Protein AF-J3MLA7-F1 (afdb_monomer_lite)

Organism: Oryza brachyantha (NCBI:txid4533)

Structure (mmCIF, N/CA/C/O backbone):
data_AF-J3MLA7-F1
#
_entry.id   AF-J3MLA7-F1
#
loop_
_atom_site.group_PDB
_atom_site.id
_atom_site.type_symbol
_atom_site.label_atom_id
_atom_site.label_alt_id
_atom_site.label_comp_id
_atom_site.label_asym_id
_atom_site.label_entity_id
_atom_site.label_seq_id
_atom_site.pdbx_PDB_ins_code
_atom_site.Cartn_x
_atom_site.Cartn_y
_atom_site.Cartn_z
_atom_site.occupancy
_atom_site.B_iso_or_equiv
_atom_site.auth_seq_id
_atom_site.auth_comp_id
_atom_site.auth_asym_id
_atom_site.auth_atom_id
_atom_site.pdbx_PDB_model_num
ATOM 1 N N . MET A 1 1 ? 59.151 -43.419 -0.701 1.00 40.47 1 MET A N 1
ATOM 2 C CA . MET A 1 1 ? 59.090 -42.244 -1.595 1.00 40.47 1 MET A CA 1
ATOM 3 C C . MET A 1 1 ? 57.716 -41.611 -1.363 1.00 40.47 1 MET A C 1
ATOM 5 O O . MET A 1 1 ? 56.739 -42.202 -1.786 1.00 40.47 1 MET A O 1
ATOM 9 N N . THR A 1 2 ? 57.523 -40.741 -0.359 1.00 33.97 2 THR A N 1
ATOM 10 C CA . THR A 1 2 ? 57.669 -39.258 -0.417 1.00 33.97 2 THR A CA 1
ATOM 11 C C . THR A 1 2 ? 56.931 -38.664 -1.631 1.00 33.97 2 THR A C 1
ATOM 13 O O . THR A 1 2 ? 57.271 -39.037 -2.743 1.00 33.97 2 THR A O 1
ATOM 16 N N . GLY A 1 3 ? 55.960 -37.752 -1.544 1.00 31.69 3 GLY A N 1
ATOM 17 C CA . GLY A 1 3 ? 55.478 -36.926 -0.441 1.00 31.69 3 GLY A CA 1
ATOM 18 C C . GLY A 1 3 ? 54.259 -36.072 -0.852 1.00 31.69 3 GLY A C 1
ATOM 19 O O . GLY A 1 3 ? 53.664 -36.272 -1.904 1.00 31.69 3 GLY A O 1
ATOM 20 N N . SER A 1 4 ? 53.918 -35.162 0.059 1.00 38.31 4 SER A N 1
ATOM 21 C CA . SER A 1 4 ? 52.740 -34.291 0.201 1.00 38.31 4 SER A CA 1
ATOM 22 C C . SER A 1 4 ? 52.672 -33.070 -0.745 1.00 38.31 4 SER A C 1
ATOM 24 O O . SER A 1 4 ? 53.691 -32.669 -1.303 1.00 38.31 4 SER A O 1
ATOM 26 N N . GLY A 1 5 ? 51.502 -32.410 -0.791 1.00 31.33 5 GLY A N 1
ATOM 27 C CA . GLY A 1 5 ? 51.316 -30.985 -1.138 1.00 31.33 5 GLY A CA 1
ATOM 28 C C . GLY A 1 5 ? 50.291 -30.740 -2.255 1.00 31.33 5 GLY A C 1
ATOM 29 O O . GLY A 1 5 ? 50.238 -31.503 -3.205 1.00 31.33 5 GLY A O 1
ATOM 30 N N . ALA A 1 6 ? 49.447 -29.709 -2.291 1.00 36.44 6 ALA A N 1
ATOM 31 C CA . ALA A 1 6 ? 49.022 -28.643 -1.386 1.00 36.44 6 ALA A CA 1
ATOM 32 C C . ALA A 1 6 ? 47.844 -27.926 -2.093 1.00 36.44 6 ALA A C 1
ATOM 34 O O . ALA A 1 6 ? 47.724 -27.965 -3.317 1.00 36.44 6 ALA A O 1
ATOM 35 N N . CYS A 1 7 ? 46.980 -27.270 -1.322 1.00 40.00 7 CYS A N 1
ATOM 36 C CA . CYS A 1 7 ? 45.888 -26.417 -1.793 1.00 40.00 7 CYS A CA 1
ATOM 37 C C . CYS A 1 7 ? 46.418 -25.107 -2.403 1.00 40.00 7 CYS A C 1
ATOM 39 O O . CYS A 1 7 ? 47.240 -24.451 -1.766 1.00 40.00 7 CYS A O 1
ATOM 41 N N . SER A 1 8 ? 45.881 -24.682 -3.556 1.00 34.53 8 SER A N 1
ATOM 42 C CA . SER A 1 8 ? 46.049 -23.313 -4.066 1.00 34.53 8 SER A CA 1
ATOM 43 C C . SER A 1 8 ? 44.776 -22.801 -4.737 1.00 34.53 8 SER A C 1
ATOM 45 O O . SER A 1 8 ? 44.261 -23.372 -5.695 1.00 34.53 8 SER A O 1
ATOM 47 N N . ARG A 1 9 ? 44.296 -21.681 -4.203 1.00 33.12 9 ARG A N 1
ATOM 48 C CA . ARG A 1 9 ? 43.183 -20.846 -4.653 1.00 33.12 9 ARG A CA 1
ATOM 49 C C . ARG A 1 9 ? 43.613 -20.090 -5.921 1.00 33.12 9 ARG A C 1
ATOM 51 O O . ARG A 1 9 ? 44.602 -19.367 -5.865 1.00 33.12 9 ARG A O 1
ATOM 58 N N . ILE A 1 10 ? 42.885 -20.218 -7.033 1.00 32.69 10 ILE A N 1
ATOM 59 C CA . ILE A 1 10 ? 43.054 -19.356 -8.218 1.00 32.69 10 ILE A CA 1
ATOM 60 C C . ILE A 1 10 ? 41.772 -18.544 -8.395 1.00 32.69 10 ILE A C 1
ATOM 62 O O . ILE A 1 10 ? 40.690 -19.082 -8.612 1.00 32.69 10 ILE A O 1
ATOM 66 N N . THR A 1 11 ? 41.910 -17.234 -8.240 1.00 33.16 11 THR A N 1
ATOM 67 C CA . THR A 1 11 ? 40.903 -16.208 -8.517 1.00 33.16 11 THR A CA 1
ATOM 68 C C . THR A 1 11 ? 40.636 -16.101 -10.023 1.00 33.16 11 THR A C 1
ATOM 70 O O . THR A 1 11 ? 41.606 -16.053 -10.782 1.00 33.16 11 THR A O 1
ATOM 73 N N . PRO A 1 12 ? 39.382 -15.974 -10.488 1.00 34.06 12 PRO A N 1
ATOM 74 C CA . PRO A 1 12 ? 39.113 -15.627 -11.877 1.00 34.06 12 PRO A CA 1
ATOM 75 C C . PRO A 1 12 ? 39.308 -14.119 -12.108 1.00 34.06 12 PRO A C 1
ATOM 77 O O . PRO A 1 12 ? 38.631 -13.286 -11.507 1.00 34.06 12 PRO A O 1
ATOM 80 N N . THR A 1 13 ? 40.240 -13.773 -12.996 1.00 38.78 13 THR A N 1
ATOM 81 C CA . THR A 1 13 ? 40.306 -12.475 -13.681 1.00 38.78 13 THR A CA 1
ATOM 82 C C . THR A 1 13 ? 39.247 -12.416 -14.799 1.00 38.78 13 THR A C 1
ATOM 84 O O . THR A 1 13 ? 38.837 -13.462 -15.309 1.00 38.78 13 THR A O 1
ATOM 87 N N . PRO A 1 14 ? 38.756 -11.224 -15.189 1.00 37.22 14 PRO A N 1
ATOM 88 C CA . PRO A 1 14 ? 37.611 -11.103 -16.089 1.00 37.22 14 PRO A CA 1
ATOM 89 C C . PRO A 1 14 ? 38.047 -11.134 -17.563 1.00 37.22 14 PRO A C 1
ATOM 91 O O . PRO A 1 14 ? 38.995 -10.434 -17.921 1.00 37.22 14 PRO A O 1
ATOM 94 N N . PRO A 1 15 ? 37.339 -11.830 -18.471 1.00 42.03 15 PRO A N 1
ATOM 95 C CA . PRO A 1 15 ? 37.479 -11.565 -19.893 1.00 42.03 15 PRO A CA 1
ATOM 96 C C . PRO A 1 15 ? 36.486 -10.478 -20.318 1.00 42.03 15 PRO A C 1
ATOM 98 O O . PRO A 1 15 ? 35.342 -10.739 -20.686 1.00 42.03 15 PRO A O 1
ATOM 101 N N . SER A 1 16 ? 36.956 -9.233 -20.318 1.00 45.44 16 SER A N 1
ATOM 102 C CA . SER A 1 16 ? 36.443 -8.202 -21.215 1.00 45.44 16 SER A CA 1
ATOM 103 C C . SER A 1 16 ? 36.888 -8.529 -22.642 1.00 45.44 16 SER A C 1
ATOM 105 O O . SER A 1 16 ? 38.061 -8.380 -22.973 1.00 45.44 16 SER A O 1
ATOM 107 N N . SER A 1 17 ? 35.968 -8.963 -23.500 1.00 34.69 17 SER A N 1
ATOM 108 C CA . SER A 1 17 ? 36.140 -8.852 -24.955 1.00 34.69 17 SER A CA 1
ATOM 109 C C . SER A 1 17 ? 34.779 -8.843 -25.654 1.00 34.69 17 SER A C 1
ATOM 111 O O . SER A 1 17 ? 34.199 -9.868 -25.993 1.00 34.69 17 SER A O 1
ATOM 113 N N . ILE A 1 18 ? 34.251 -7.636 -25.859 1.00 41.84 18 ILE A N 1
ATOM 114 C CA . ILE A 1 18 ? 33.157 -7.384 -26.798 1.00 41.84 18 ILE A CA 1
ATOM 115 C C . ILE A 1 18 ? 33.800 -7.307 -28.188 1.00 41.84 18 ILE A C 1
ATOM 117 O O . ILE A 1 18 ? 34.514 -6.352 -28.485 1.00 41.84 18 ILE A O 1
ATOM 121 N N . CYS A 1 19 ? 33.574 -8.308 -29.040 1.00 30.94 19 CYS A N 1
ATOM 122 C CA . CYS A 1 19 ? 33.916 -8.214 -30.459 1.00 30.94 19 CYS A CA 1
ATOM 123 C C . CYS A 1 19 ? 32.786 -7.495 -31.207 1.00 30.94 19 CYS A C 1
ATOM 125 O O . CYS A 1 19 ? 31.679 -8.020 -31.309 1.00 30.94 19 CYS A O 1
ATO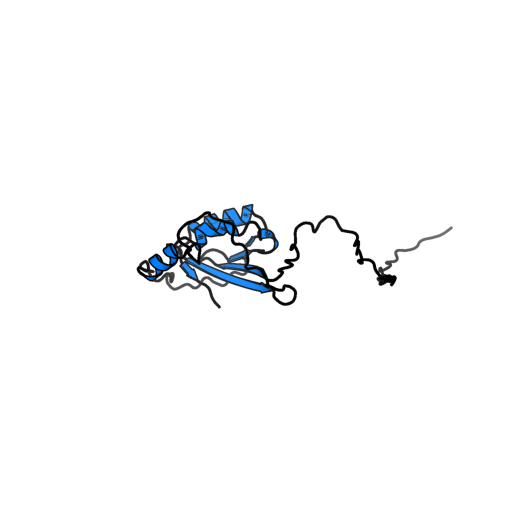M 127 N N . VAL A 1 20 ? 33.065 -6.306 -31.748 1.00 35.38 20 VAL A N 1
ATOM 128 C CA . VAL A 1 20 ? 32.173 -5.598 -32.679 1.00 35.38 20 VAL A CA 1
ATOM 129 C C . VAL A 1 20 ? 32.777 -5.692 -34.076 1.00 35.38 20 VAL A C 1
ATOM 131 O O . VAL A 1 20 ? 33.776 -5.037 -34.362 1.00 35.38 20 VAL A O 1
ATOM 134 N N . THR A 1 21 ? 32.179 -6.480 -34.967 1.00 34.84 21 THR A N 1
ATOM 135 C CA . THR A 1 21 ? 32.494 -6.405 -36.398 1.00 34.84 21 THR A CA 1
ATOM 136 C C . THR A 1 21 ? 31.610 -5.340 -37.048 1.00 34.84 21 THR A C 1
ATOM 138 O O . THR A 1 21 ? 30.385 -5.364 -36.937 1.00 34.84 21 THR A O 1
ATOM 141 N N . ARG A 1 22 ? 32.233 -4.358 -37.712 1.00 34.91 22 ARG A N 1
ATOM 142 C CA . ARG A 1 22 ? 31.535 -3.352 -38.526 1.00 34.91 22 ARG A CA 1
ATOM 143 C C . ARG A 1 22 ? 31.372 -3.886 -39.948 1.00 34.91 22 ARG A C 1
ATOM 145 O O . ARG A 1 22 ? 32.350 -3.971 -40.682 1.00 34.91 22 ARG A O 1
ATOM 152 N N . GLY A 1 23 ? 30.141 -4.214 -40.331 1.00 36.44 23 GLY A N 1
ATOM 153 C CA . GLY A 1 23 ? 29.729 -4.375 -41.727 1.00 36.44 23 GLY A CA 1
ATOM 154 C C . GLY A 1 23 ? 28.767 -3.247 -42.126 1.00 36.44 23 GLY A C 1
ATOM 155 O O . GLY A 1 23 ? 27.998 -2.794 -41.274 1.00 36.44 23 GLY A O 1
ATOM 156 N N . PRO A 1 24 ? 28.792 -2.760 -43.379 1.00 45.34 24 PRO A N 1
ATOM 157 C CA . PRO A 1 24 ? 27.875 -1.726 -43.829 1.00 45.34 24 PRO A CA 1
ATOM 158 C C . PRO A 1 24 ? 26.508 -2.368 -44.108 1.00 45.34 24 PRO A C 1
ATOM 160 O O . PRO A 1 24 ? 26.403 -3.321 -44.874 1.00 45.34 24 PRO A O 1
ATOM 163 N N . ASN A 1 25 ? 25.457 -1.835 -43.486 1.00 46.84 25 ASN A N 1
ATOM 164 C CA . ASN A 1 25 ? 24.047 -2.157 -43.739 1.00 46.84 25 ASN A CA 1
ATOM 165 C C . ASN A 1 25 ? 23.565 -3.572 -43.358 1.00 46.84 25 ASN A C 1
ATOM 167 O O . ASN A 1 25 ? 23.125 -4.344 -44.210 1.00 46.84 25 ASN A O 1
ATOM 171 N N . ARG A 1 26 ? 23.508 -3.874 -42.052 1.00 40.56 26 ARG A N 1
ATOM 172 C CA . ARG A 1 26 ? 22.456 -4.740 -41.481 1.00 40.56 26 ARG A CA 1
ATOM 173 C C . ARG A 1 26 ? 22.321 -4.506 -39.971 1.00 40.56 26 ARG A C 1
ATOM 175 O O . ARG A 1 26 ? 23.321 -4.321 -39.286 1.00 40.56 26 ARG A O 1
ATOM 182 N N . LEU A 1 27 ? 21.080 -4.484 -39.482 1.00 41.75 27 LEU A N 1
ATOM 183 C CA . LEU A 1 27 ? 20.691 -4.366 -38.071 1.00 41.75 27 LEU A CA 1
ATOM 184 C C . LEU A 1 27 ? 21.561 -5.278 -37.180 1.00 41.75 27 LEU A C 1
ATOM 186 O O . LEU A 1 27 ? 21.626 -6.484 -37.418 1.00 41.75 27 LEU A O 1
ATOM 190 N N . ALA A 1 28 ? 22.216 -4.720 -36.162 1.00 34.16 28 ALA A N 1
ATOM 191 C CA . ALA A 1 28 ? 22.990 -5.501 -35.202 1.00 34.16 28 ALA A CA 1
ATOM 192 C C . ALA A 1 28 ? 22.039 -6.286 -34.283 1.00 34.16 28 ALA A C 1
ATOM 194 O O . ALA A 1 28 ? 21.396 -5.716 -33.405 1.00 34.16 28 ALA A O 1
ATOM 195 N N . SER A 1 29 ? 21.942 -7.602 -34.473 1.00 34.03 29 SER A N 1
ATOM 196 C CA . SER A 1 29 ? 21.291 -8.498 -33.516 1.00 34.03 29 SER A CA 1
ATOM 197 C C . SER A 1 29 ? 22.274 -8.833 -32.393 1.00 34.03 29 SER A C 1
ATOM 199 O O . SER A 1 29 ? 23.170 -9.662 -32.565 1.00 34.03 29 SER A O 1
ATOM 201 N N . VAL A 1 30 ? 22.120 -8.190 -31.235 1.00 37.59 30 VAL A N 1
ATOM 202 C CA . VAL A 1 30 ? 22.861 -8.551 -30.021 1.00 37.59 30 VAL A CA 1
ATOM 203 C C . VAL A 1 30 ? 22.192 -9.777 -29.405 1.00 37.59 30 VAL A C 1
ATOM 205 O O . VAL A 1 30 ? 21.125 -9.677 -28.804 1.00 37.59 30 VAL A O 1
ATOM 208 N N . THR A 1 31 ? 22.813 -10.946 -29.557 1.00 35.59 31 THR A N 1
ATOM 209 C CA . THR A 1 31 ? 22.383 -12.161 -28.851 1.00 35.59 31 THR A CA 1
ATOM 210 C C . THR A 1 31 ? 23.232 -12.296 -27.592 1.00 35.59 31 THR A C 1
ATOM 212 O O . THR A 1 31 ? 24.348 -12.802 -27.644 1.00 35.59 31 THR A O 1
ATOM 215 N N . ALA A 1 32 ? 22.731 -11.798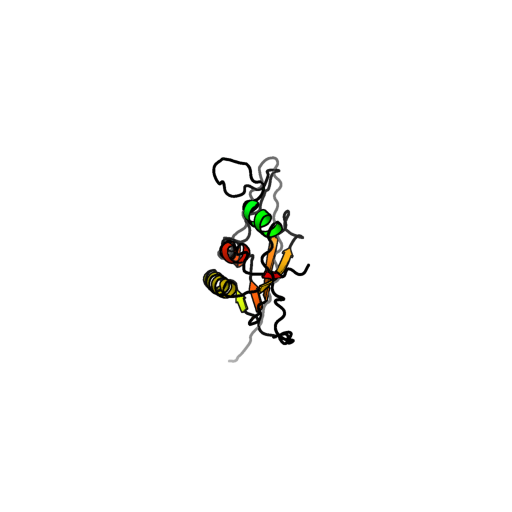 -26.461 1.00 40.41 32 ALA A N 1
ATOM 216 C CA . ALA A 1 32 ? 23.331 -12.058 -25.156 1.00 40.41 32 ALA A CA 1
ATOM 217 C C . ALA A 1 32 ? 22.789 -13.386 -24.601 1.00 40.41 32 ALA A C 1
ATOM 219 O O . ALA A 1 32 ? 21.574 -13.587 -24.517 1.00 40.41 32 ALA A O 1
ATOM 220 N N . ALA A 1 33 ? 23.691 -14.300 -24.240 1.00 35.34 33 ALA A N 1
ATOM 221 C CA . ALA A 1 33 ? 23.358 -15.558 -23.580 1.00 35.34 33 ALA A CA 1
ATOM 222 C C . ALA A 1 33 ? 22.716 -15.288 -22.202 1.00 35.34 33 ALA A C 1
ATOM 224 O O . ALA A 1 33 ? 23.224 -14.489 -21.416 1.00 35.34 33 ALA A O 1
ATOM 225 N N . ARG A 1 34 ? 21.572 -15.930 -21.932 1.00 43.22 34 ARG A N 1
ATOM 226 C CA . ARG A 1 34 ? 20.721 -15.698 -20.752 1.00 43.22 34 ARG A CA 1
ATOM 227 C C . ARG A 1 34 ? 21.029 -16.687 -19.616 1.00 43.22 34 ARG A C 1
ATOM 229 O O . ARG A 1 34 ? 20.978 -17.889 -19.869 1.00 43.22 34 ARG A O 1
ATOM 236 N N . PRO A 1 35 ? 21.202 -16.236 -18.361 1.00 32.75 35 PRO A N 1
ATOM 237 C CA . PRO A 1 35 ? 20.926 -17.056 -17.184 1.00 32.75 35 PRO A CA 1
ATOM 238 C C . PRO A 1 35 ? 19.405 -17.145 -16.937 1.00 32.75 35 PRO A C 1
ATOM 240 O O . PRO A 1 35 ? 18.661 -16.186 -17.141 1.00 32.75 35 PRO A O 1
ATOM 243 N N . SER A 1 36 ? 18.924 -18.319 -16.526 1.00 41.03 36 SER A N 1
ATOM 244 C CA . SER A 1 36 ? 17.511 -18.741 -16.538 1.00 41.03 36 SER A CA 1
ATOM 245 C C . SER A 1 36 ? 16.598 -18.130 -15.460 1.00 41.03 36 SER A C 1
ATOM 247 O O . SER A 1 36 ? 15.402 -18.408 -15.476 1.00 41.03 36 SER A O 1
ATOM 249 N N . SER A 1 37 ? 17.105 -17.280 -14.560 1.00 41.69 37 SER A N 1
ATOM 250 C CA . SER A 1 37 ? 16.346 -16.821 -13.380 1.00 41.69 37 SER A CA 1
ATOM 251 C C . SER A 1 37 ? 15.680 -15.440 -13.510 1.00 41.69 37 SER A C 1
ATOM 253 O O . SER A 1 37 ? 14.795 -15.119 -12.725 1.00 41.69 37 SER A O 1
ATOM 255 N N . CYS A 1 38 ? 16.043 -14.616 -14.499 1.00 40.81 38 CYS A N 1
ATOM 256 C CA . CYS A 1 38 ? 15.595 -13.214 -14.592 1.00 40.81 38 CYS A CA 1
ATOM 257 C C . CYS A 1 38 ? 14.517 -13.005 -15.668 1.00 40.81 38 CYS A C 1
ATOM 259 O O . CYS A 1 38 ? 14.705 -12.215 -16.592 1.00 40.81 38 CYS A O 1
ATOM 261 N N . ARG A 1 39 ? 13.406 -13.753 -15.630 1.00 43.25 39 ARG A N 1
ATOM 262 C CA . ARG A 1 39 ? 12.426 -13.733 -16.738 1.00 43.25 39 ARG A CA 1
ATOM 263 C C . ARG A 1 39 ? 11.314 -12.679 -16.631 1.00 43.25 39 ARG A C 1
ATOM 265 O O . ARG A 1 39 ? 10.522 -12.604 -17.563 1.00 43.25 39 ARG A O 1
ATOM 272 N N . LYS A 1 40 ? 11.238 -11.872 -15.564 1.00 42.50 40 LYS A N 1
ATOM 273 C CA . LYS A 1 40 ? 10.124 -10.912 -15.382 1.00 42.50 40 LYS A CA 1
ATOM 274 C C . LYS A 1 40 ? 10.490 -9.515 -14.875 1.00 42.50 40 LYS A C 1
ATOM 276 O O . LYS A 1 40 ? 9.596 -8.708 -14.671 1.00 42.50 40 LYS A O 1
ATOM 281 N N . TYR A 1 41 ? 11.766 -9.190 -14.684 1.00 44.56 41 TYR A N 1
ATOM 282 C CA . TYR A 1 41 ? 12.110 -7.853 -14.204 1.00 44.56 41 TYR A CA 1
ATOM 283 C C . TYR A 1 41 ? 12.171 -6.880 -15.379 1.00 44.56 41 TYR A C 1
ATOM 285 O O . TYR A 1 41 ? 13.144 -6.849 -16.128 1.00 44.56 41 TYR A O 1
ATOM 293 N N . ILE A 1 42 ? 11.099 -6.097 -15.492 1.00 49.09 42 ILE A N 1
ATOM 294 C CA . ILE A 1 42 ? 11.032 -4.829 -16.214 1.00 49.09 42 ILE A CA 1
ATOM 295 C C . ILE A 1 42 ? 11.131 -5.019 -17.732 1.00 49.09 42 ILE A C 1
ATOM 297 O O . ILE A 1 42 ? 12.193 -4.933 -18.349 1.00 49.09 42 ILE A O 1
ATOM 301 N N . THR A 1 43 ? 9.978 -5.241 -18.368 1.00 41.38 43 THR A N 1
ATOM 302 C CA . THR A 1 43 ? 9.826 -4.960 -19.800 1.00 41.38 43 THR A CA 1
ATOM 303 C C . THR A 1 43 ? 10.302 -3.528 -20.028 1.00 41.38 43 THR A C 1
ATOM 305 O O . THR A 1 43 ? 9.749 -2.603 -19.436 1.00 41.38 43 THR A O 1
ATOM 308 N N . LEU A 1 44 ? 11.344 -3.340 -20.843 1.00 44.03 44 LEU A N 1
ATOM 309 C CA . LEU A 1 44 ? 11.785 -2.020 -21.287 1.00 44.03 44 LEU A CA 1
ATOM 310 C C . LEU A 1 44 ? 10.567 -1.302 -21.881 1.00 44.03 44 LEU A C 1
ATOM 312 O O . LEU A 1 44 ? 10.151 -1.617 -22.997 1.00 44.03 44 LEU A O 1
ATOM 316 N N . GLN A 1 45 ? 9.974 -0.371 -21.128 1.00 45.47 45 GLN A N 1
ATOM 317 C CA . GLN A 1 45 ? 8.964 0.542 -21.646 1.00 45.47 45 GLN A CA 1
ATOM 318 C C . GLN A 1 45 ? 9.649 1.422 -22.687 1.00 45.47 45 GLN A C 1
ATOM 320 O O . GLN A 1 45 ? 10.191 2.486 -22.404 1.00 45.47 45 GLN A O 1
ATOM 325 N N . THR A 1 46 ? 9.642 0.954 -23.928 1.00 42.41 46 THR A N 1
ATOM 326 C CA . THR A 1 46 ? 9.822 1.803 -25.096 1.00 42.41 46 THR A CA 1
ATOM 327 C C . THR A 1 46 ? 8.518 2.570 -25.276 1.00 42.41 46 THR A C 1
ATOM 329 O O . THR A 1 46 ? 7.664 2.209 -26.077 1.00 42.41 46 THR A O 1
ATOM 332 N N . GLN A 1 47 ? 8.321 3.617 -24.474 1.00 55.25 47 GLN A N 1
ATOM 333 C CA . GLN A 1 47 ? 7.248 4.573 -24.721 1.00 55.25 47 GLN A CA 1
ATOM 334 C C . GLN A 1 47 ? 7.675 5.504 -25.854 1.00 55.25 47 GLN A C 1
ATOM 336 O O . GLN A 1 47 ? 8.317 6.529 -25.650 1.00 55.25 47 GLN A O 1
ATOM 341 N N . CYS A 1 48 ? 7.314 5.124 -27.080 1.00 41.25 48 CYS A N 1
ATOM 342 C CA . CYS A 1 48 ? 7.083 6.100 -28.135 1.00 41.25 48 CYS A CA 1
ATOM 343 C C . CYS A 1 48 ? 5.826 6.893 -27.744 1.00 41.25 48 CYS A C 1
ATOM 345 O O . CYS A 1 48 ? 4.791 6.281 -27.486 1.00 41.25 48 CYS A O 1
ATOM 347 N N . CYS A 1 49 ? 5.972 8.217 -27.643 1.00 43.62 49 CYS A N 1
ATOM 348 C CA . CYS A 1 49 ? 5.001 9.283 -27.358 1.00 43.62 49 CYS A CA 1
ATOM 349 C C . CYS A 1 49 ? 3.502 8.928 -27.474 1.00 43.62 49 CYS A C 1
ATOM 351 O O . CYS A 1 49 ? 2.799 9.449 -28.336 1.00 43.62 49 CYS A O 1
ATOM 353 N N . THR A 1 50 ? 2.986 8.082 -26.588 1.00 48.50 50 THR A N 1
ATOM 354 C CA . THR A 1 50 ? 1.560 7.764 -26.485 1.00 48.50 50 THR A CA 1
ATOM 355 C C . THR A 1 50 ? 1.186 7.742 -25.013 1.00 48.50 50 THR A C 1
ATOM 357 O O . THR A 1 50 ? 1.948 7.260 -24.173 1.00 48.50 50 THR A O 1
ATOM 360 N N . ALA A 1 51 ? 0.043 8.355 -24.698 1.00 49.97 51 ALA A N 1
ATOM 361 C CA . ALA A 1 51 ? -0.507 8.397 -23.353 1.00 49.97 51 ALA A CA 1
ATOM 362 C C . ALA A 1 51 ? -0.601 6.973 -22.784 1.00 49.97 51 ALA A C 1
ATOM 364 O O . ALA A 1 51 ? -1.020 6.052 -23.487 1.00 49.97 51 ALA A O 1
ATOM 365 N N . PHE A 1 52 ? -0.183 6.800 -21.528 1.00 43.69 52 PHE A N 1
ATOM 366 C CA . PHE A 1 52 ? -0.274 5.535 -20.798 1.00 43.69 52 PHE A CA 1
ATOM 367 C C . PHE A 1 52 ? -1.685 4.933 -20.956 1.00 43.69 52 PHE A C 1
ATOM 369 O O . PHE A 1 52 ? -2.652 5.579 -20.544 1.00 43.69 52 PHE A O 1
ATOM 376 N N . PRO A 1 53 ? -1.845 3.724 -21.528 1.00 38.31 53 PRO A N 1
ATOM 377 C CA . PRO A 1 53 ? -3.152 3.097 -21.604 1.00 38.31 53 PRO A CA 1
ATOM 378 C C . PRO A 1 53 ? -3.508 2.552 -20.218 1.00 38.31 53 PRO A C 1
ATOM 380 O O . PRO A 1 53 ? -2.993 1.523 -19.780 1.00 38.31 53 PRO A O 1
ATOM 383 N N . ILE A 1 54 ? -4.388 3.264 -19.516 1.00 46.16 54 ILE A N 1
ATOM 384 C CA . ILE A 1 54 ? -5.174 2.703 -18.417 1.00 46.16 54 ILE A CA 1
ATOM 385 C C . ILE A 1 54 ? -6.052 1.594 -19.018 1.00 46.16 54 ILE A C 1
ATOM 387 O O . ILE A 1 54 ? -6.614 1.760 -20.100 1.00 46.16 54 ILE A O 1
ATOM 391 N N . ILE A 1 55 ? -6.121 0.444 -18.344 1.00 43.34 55 ILE A N 1
ATOM 392 C CA . ILE A 1 55 ? -6.933 -0.722 -18.723 1.00 43.34 55 ILE A CA 1
ATOM 393 C C . ILE A 1 55 ? -8.348 -0.261 -19.123 1.00 43.34 55 ILE A C 1
ATOM 395 O O . ILE A 1 55 ? -9.031 0.393 -18.339 1.00 43.34 55 ILE A O 1
ATOM 399 N N . PHE A 1 56 ? -8.756 -0.577 -20.358 1.00 36.09 56 PHE A N 1
ATOM 400 C CA . PHE A 1 56 ? -10.004 -0.116 -20.974 1.00 36.09 56 PHE A CA 1
ATOM 401 C C . PHE A 1 56 ? -11.241 -0.550 -20.170 1.00 36.09 56 PHE A C 1
ATOM 403 O O . PHE A 1 56 ? -11.558 -1.736 -20.098 1.00 36.09 56 PHE A O 1
ATOM 410 N N . VAL A 1 57 ? -11.978 0.431 -19.646 1.00 39.69 57 VAL A N 1
ATOM 411 C CA . VAL A 1 57 ? -13.390 0.301 -19.260 1.00 39.69 57 VAL A CA 1
ATOM 412 C C . VAL A 1 57 ? -14.215 1.008 -20.342 1.00 39.69 57 VAL A C 1
ATOM 414 O O . VAL A 1 57 ? -13.915 2.140 -20.714 1.00 39.69 57 VAL A O 1
ATOM 417 N N . THR A 1 58 ? -15.196 0.307 -20.914 1.00 40.00 58 THR A N 1
ATOM 418 C CA . THR A 1 58 ? -16.020 0.749 -22.055 1.00 40.00 58 THR A CA 1
ATOM 419 C C . THR A 1 58 ? -17.016 1.866 -21.697 1.00 40.00 58 THR A C 1
ATOM 421 O O . THR A 1 58 ? -17.522 1.909 -20.580 1.00 40.00 58 THR A O 1
ATOM 424 N N . GLU A 1 59 ? -17.281 2.740 -22.679 1.00 53.00 59 GLU A N 1
ATOM 425 C CA . GLU A 1 59 ? -17.938 4.066 -22.653 1.00 53.00 59 GLU A CA 1
ATOM 426 C C . GLU A 1 59 ? -19.172 4.296 -21.748 1.00 53.00 59 GLU A C 1
ATOM 428 O O . GLU A 1 59 ? -20.202 3.640 -21.879 1.00 53.00 59 GLU A O 1
ATOM 433 N N . SER A 1 60 ? -19.158 5.378 -20.957 1.00 48.44 60 SER A N 1
ATOM 434 C CA . SER A 1 60 ? -19.794 6.679 -21.282 1.00 48.44 60 SER A CA 1
ATOM 435 C C . SER A 1 60 ? -19.723 7.627 -20.066 1.00 48.44 60 SER A C 1
ATOM 437 O O . SER A 1 60 ? -19.928 7.207 -18.932 1.00 48.44 60 SER A O 1
ATOM 439 N N . SER A 1 61 ? -19.425 8.912 -20.313 1.00 51.44 61 SER A N 1
ATOM 440 C CA . SER A 1 61 ? -18.961 9.942 -19.353 1.00 51.44 61 SER A CA 1
ATOM 441 C C . SER A 1 61 ? -17.462 9.834 -19.039 1.00 51.44 61 SER A C 1
ATOM 443 O O . SER A 1 61 ? -17.031 9.024 -18.223 1.00 51.44 61 SER A O 1
ATOM 445 N N . GLN A 1 62 ? -16.644 10.620 -19.750 1.00 60.31 62 GLN A N 1
ATOM 446 C CA . GLN A 1 62 ? -15.184 10.639 -19.604 1.00 60.31 62 GLN A CA 1
ATOM 447 C C . GLN A 1 62 ? -14.787 11.233 -18.248 1.00 60.31 62 GLN A C 1
ATOM 449 O O . GLN A 1 62 ? -14.467 12.414 -18.144 1.00 60.31 62 GLN A O 1
ATOM 454 N N . LYS A 1 63 ? -14.798 10.403 -17.208 1.00 61.22 63 LYS A N 1
ATOM 455 C CA . LYS A 1 63 ? -14.092 10.704 -15.965 1.00 61.22 63 LYS A CA 1
ATOM 456 C C . LYS A 1 63 ? -12.605 10.550 -16.208 1.00 61.22 63 LYS A C 1
ATOM 458 O O . LYS A 1 63 ? -12.155 9.531 -16.734 1.00 61.22 63 LYS A O 1
ATOM 463 N N . VAL A 1 64 ? -11.849 11.583 -15.856 1.00 86.62 64 VAL A N 1
ATOM 464 C CA . VAL A 1 64 ? -10.395 11.618 -16.060 1.00 86.62 64 VAL A CA 1
ATOM 465 C C . VAL A 1 64 ? -9.707 10.700 -15.045 1.00 86.62 64 VAL A C 1
ATOM 467 O O . VAL A 1 64 ? -8.657 10.131 -15.342 1.00 86.62 64 VAL A O 1
ATOM 470 N N . HIS A 1 65 ? -10.322 10.507 -13.869 1.00 88.31 65 HIS A N 1
ATOM 471 C CA . HIS A 1 65 ? -9.796 9.673 -12.793 1.00 88.31 65 HIS A CA 1
ATOM 472 C C . HIS A 1 65 ? -10.780 8.552 -12.391 1.00 88.31 65 HIS A C 1
ATOM 474 O O . HIS A 1 65 ? -11.948 8.840 -1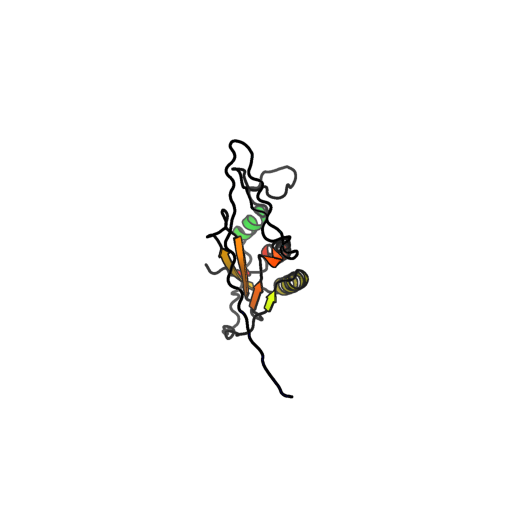2.133 1.00 88.31 65 HIS A O 1
ATOM 480 N N . PRO A 1 66 ? -10.337 7.283 -12.256 1.00 91.50 66 PRO A N 1
ATOM 481 C CA . PRO A 1 66 ? -11.217 6.163 -11.896 1.00 91.50 66 PRO A CA 1
ATOM 482 C C . PRO A 1 66 ? -11.970 6.313 -10.565 1.00 91.50 66 PRO A C 1
ATOM 484 O O . PRO A 1 66 ? -13.020 5.704 -10.418 1.00 91.50 66 PRO A O 1
ATOM 487 N N . PHE A 1 67 ? -11.439 7.105 -9.625 1.00 90.44 67 PHE A N 1
ATOM 488 C CA . PHE A 1 67 ? -12.045 7.372 -8.307 1.00 90.44 67 PHE A CA 1
ATOM 489 C C . PHE A 1 67 ? -12.557 8.816 -8.142 1.00 90.44 67 PHE A C 1
ATOM 491 O O . PHE A 1 67 ? -12.555 9.366 -7.042 1.00 90.44 67 PHE A O 1
ATOM 498 N N . GLU A 1 68 ? -12.860 9.506 -9.244 1.00 92.00 68 GLU A N 1
ATOM 499 C CA . GLU A 1 68 ? -13.255 10.922 -9.215 1.00 92.00 68 GLU A CA 1
ATOM 500 C C . GLU A 1 68 ? -14.483 11.183 -8.324 1.00 92.00 68 GLU A C 1
ATOM 502 O O . GLU A 1 68 ? -14.472 12.124 -7.527 1.00 92.00 68 GLU A O 1
ATOM 507 N N . ASP A 1 69 ? -15.507 10.329 -8.390 1.00 91.31 69 ASP A N 1
ATOM 508 C CA . ASP A 1 69 ? -16.737 10.487 -7.604 1.00 91.31 69 ASP A CA 1
ATOM 509 C C . ASP A 1 69 ? -16.504 10.228 -6.114 1.00 91.31 69 ASP A C 1
ATOM 511 O O . ASP A 1 69 ? -16.991 10.969 -5.256 1.00 91.31 69 ASP A O 1
ATOM 515 N N . GLU A 1 70 ? -15.758 9.172 -5.792 1.00 90.88 70 GLU A N 1
ATOM 516 C CA . GLU A 1 70 ? -15.458 8.758 -4.426 1.00 90.88 70 GLU A CA 1
ATOM 517 C C . GLU A 1 70 ? -14.641 9.837 -3.717 1.00 90.88 70 GLU A C 1
ATOM 519 O O . GLU A 1 70 ? -14.960 10.222 -2.594 1.00 90.88 70 GLU A O 1
ATOM 524 N N . ILE A 1 71 ? -13.639 10.397 -4.400 1.00 91.19 71 ILE A N 1
ATOM 525 C CA . ILE A 1 71 ? -12.825 11.487 -3.856 1.00 91.19 71 ILE A CA 1
ATOM 526 C C . ILE A 1 71 ? -13.673 12.753 -3.707 1.00 91.19 71 ILE A C 1
ATOM 528 O O . ILE A 1 71 ? -13.632 13.399 -2.662 1.00 91.19 71 ILE A O 1
ATOM 532 N N . THR A 1 72 ? -14.477 13.100 -4.715 1.00 91.25 72 THR A N 1
ATOM 533 C CA . THR A 1 72 ? -15.317 14.308 -4.678 1.00 91.25 72 THR A CA 1
ATOM 534 C C . THR A 1 72 ? -16.358 14.240 -3.561 1.00 91.25 72 THR A C 1
ATOM 536 O O . THR A 1 72 ? -16.552 15.210 -2.829 1.00 91.25 72 THR A O 1
ATOM 539 N N . SER A 1 73 ? -17.012 13.091 -3.383 1.00 90.25 73 SER A N 1
ATOM 540 C CA . SER A 1 73 ? -17.970 12.883 -2.292 1.00 90.25 73 SER A CA 1
ATOM 541 C C . SER A 1 73 ? -17.302 12.951 -0.915 1.00 90.25 73 SER A C 1
ATOM 543 O O . SER A 1 73 ? -17.842 13.600 -0.019 1.00 90.25 73 SER A O 1
ATOM 545 N N . PHE A 1 74 ? -16.104 12.376 -0.769 1.00 87.94 74 PHE A N 1
ATOM 546 C CA . PHE A 1 74 ? -15.312 12.448 0.459 1.00 87.94 74 PHE A CA 1
ATOM 547 C C . PHE A 1 74 ? -14.867 13.879 0.795 1.00 87.94 74 PHE A C 1
ATOM 549 O O . PHE A 1 74 ? -14.956 14.291 1.946 1.00 87.94 74 PHE A O 1
ATOM 556 N N . VAL A 1 75 ? -14.424 14.662 -0.194 1.00 88.25 75 VAL A N 1
ATOM 557 C CA . VAL A 1 75 ? -14.012 16.065 0.005 1.00 88.25 75 VAL A CA 1
ATOM 558 C C . VAL A 1 75 ? -15.202 16.952 0.383 1.00 88.25 75 VAL A C 1
ATOM 560 O O . VAL A 1 75 ? -15.071 17.819 1.245 1.00 88.25 75 VAL A O 1
ATOM 563 N N . ASN A 1 76 ? -16.366 16.732 -0.232 1.00 90.00 76 ASN A N 1
ATOM 564 C CA . ASN A 1 76 ? -17.568 17.531 0.027 1.00 90.00 76 ASN A CA 1
ATOM 565 C C . ASN A 1 76 ? -18.237 17.199 1.367 1.00 90.00 76 ASN A C 1
ATOM 567 O O . ASN A 1 76 ? -18.880 18.061 1.964 1.00 90.00 76 ASN A O 1
ATOM 571 N N . ASN A 1 77 ? -18.114 15.957 1.830 1.00 87.19 77 ASN A N 1
ATOM 572 C CA . ASN A 1 77 ? -18.657 15.503 3.103 1.00 87.19 77 ASN A CA 1
ATOM 573 C C . ASN A 1 77 ? -17.606 14.660 3.838 1.00 87.19 77 ASN A C 1
ATOM 575 O O . ASN A 1 77 ? -17.712 13.428 3.860 1.00 87.19 77 ASN A O 1
ATOM 579 N N . PRO A 1 78 ? -16.571 15.306 4.407 1.00 79.94 78 PRO A N 1
ATOM 580 C CA . PRO A 1 78 ? -15.525 14.582 5.100 1.00 79.94 78 PRO A CA 1
ATOM 581 C C . PRO A 1 78 ? -16.149 13.862 6.297 1.00 79.94 78 PRO A C 1
ATOM 583 O O . PRO A 1 78 ? -16.826 14.503 7.112 1.00 79.94 78 PRO A O 1
ATOM 586 N N . PRO A 1 79 ? -15.950 12.539 6.440 1.00 72.56 79 PRO A N 1
ATOM 587 C CA . PRO A 1 79 ? -16.412 11.845 7.628 1.00 72.56 79 PRO A CA 1
ATOM 588 C C . PRO A 1 79 ? -15.775 12.506 8.851 1.00 72.56 79 PRO A C 1
ATOM 590 O O . PRO A 1 79 ? -14.661 13.023 8.785 1.00 72.56 79 PRO A O 1
ATOM 593 N N . GLY A 1 80 ? -16.490 12.521 9.976 1.00 65.94 80 GLY A N 1
ATOM 594 C CA . GLY A 1 80 ? -15.962 13.064 11.223 1.00 65.94 80 GLY A CA 1
ATOM 595 C C . GLY A 1 80 ? -14.735 12.270 11.664 1.00 65.94 80 GLY A C 1
ATOM 596 O O . GLY A 1 80 ? -14.867 11.268 12.366 1.00 65.94 80 GLY A O 1
ATOM 597 N N . PHE A 1 81 ? -13.550 12.711 11.244 1.00 63.41 81 PHE A N 1
ATOM 598 C CA . PHE A 1 81 ? -12.267 12.190 11.684 1.00 63.41 81 PHE A CA 1
ATOM 599 C C . PHE A 1 81 ? -12.135 12.526 13.170 1.00 63.41 81 PHE A C 1
ATOM 601 O O . PHE A 1 81 ? -11.710 13.615 13.552 1.00 63.41 81 PHE A O 1
ATOM 608 N N . LYS A 1 82 ? -12.565 11.604 14.039 1.00 57.62 82 LYS A N 1
ATOM 609 C CA . LYS A 1 82 ? -12.212 11.669 15.458 1.00 57.62 82 LYS A CA 1
ATOM 610 C C . LYS A 1 82 ? -10.693 11.633 15.512 1.00 57.62 82 LYS A C 1
ATOM 612 O O . LYS A 1 82 ? -10.113 10.786 14.840 1.00 57.62 82 LYS A O 1
ATOM 617 N N . ASN A 1 83 ? -10.077 12.543 16.268 1.00 56.66 83 ASN A N 1
ATOM 618 C CA . ASN A 1 83 ? -8.630 12.576 16.477 1.00 56.66 83 ASN A CA 1
ATOM 619 C C . ASN A 1 83 ? -8.121 11.142 16.670 1.00 56.66 83 ASN A C 1
ATOM 621 O O . ASN A 1 83 ? -8.389 10.523 17.695 1.00 56.66 83 ASN A O 1
ATOM 625 N N . PHE A 1 84 ? -7.432 10.607 15.658 1.00 58.06 84 PHE A N 1
ATOM 626 C CA . PHE A 1 84 ? -6.897 9.243 15.668 1.00 58.06 84 PHE A CA 1
ATOM 627 C C . PHE A 1 84 ? -5.664 9.119 16.553 1.00 58.06 84 PHE A C 1
ATOM 629 O O . PHE A 1 84 ? -5.013 8.082 16.547 1.00 58.06 84 PHE A O 1
ATOM 636 N N . MET A 1 85 ? -5.355 10.176 17.305 1.00 52.97 85 MET A N 1
ATOM 637 C CA . MET A 1 85 ? -4.308 10.184 18.299 1.00 52.97 85 MET A CA 1
ATOM 638 C C . MET A 1 85 ? -4.705 9.156 19.366 1.00 52.97 85 MET A C 1
ATOM 640 O O . MET A 1 85 ? -5.685 9.388 20.081 1.00 52.97 85 MET A O 1
ATOM 644 N N . PRO A 1 86 ? -4.023 7.998 19.447 1.00 54.81 86 PRO A N 1
ATOM 645 C CA . PRO A 1 86 ? -4.191 7.133 20.600 1.00 54.81 86 PRO A CA 1
ATOM 646 C C . PRO A 1 86 ? -3.789 7.946 21.836 1.00 54.81 86 PRO A C 1
ATOM 648 O O . PRO A 1 86 ? -2.970 8.861 21.725 1.00 54.81 86 PRO A O 1
ATOM 651 N N . ASP A 1 87 ? -4.389 7.658 22.990 1.00 56.06 87 ASP A N 1
ATOM 652 C CA . ASP A 1 87 ? -4.060 8.316 24.258 1.00 56.06 87 ASP A CA 1
ATOM 653 C C . ASP A 1 87 ? -2.536 8.284 24.499 1.00 56.06 87 ASP A C 1
ATOM 655 O O . ASP A 1 87 ? -1.972 7.290 24.947 1.00 56.06 87 ASP A O 1
ATOM 659 N N . GLY A 1 88 ? -1.857 9.378 24.149 1.00 53.59 88 GLY A N 1
ATOM 660 C CA . GLY A 1 88 ? -0.549 9.799 24.648 1.00 53.59 88 GLY A CA 1
ATOM 661 C C . GLY A 1 88 ? 0.681 8.915 24.410 1.00 53.59 88 GLY A C 1
ATOM 662 O O . GLY A 1 88 ? 1.752 9.320 24.855 1.00 53.59 88 GLY A O 1
ATOM 663 N N . GLN A 1 89 ? 0.601 7.762 23.745 1.00 54.84 89 GLN A N 1
ATOM 664 C CA . GLN A 1 89 ? 1.775 6.913 23.505 1.00 54.84 89 GLN A CA 1
ATOM 665 C C . GLN A 1 89 ? 2.104 6.834 22.018 1.00 54.84 89 GLN A C 1
ATOM 667 O O . GLN A 1 89 ? 1.461 6.113 21.257 1.00 54.84 89 GLN A O 1
ATOM 672 N N . CYS A 1 90 ? 3.144 7.567 21.611 1.00 56.88 90 CYS A N 1
ATOM 673 C CA . CYS A 1 90 ? 3.887 7.204 20.411 1.00 56.88 90 CYS A CA 1
ATOM 674 C C . CYS A 1 90 ? 4.450 5.797 20.651 1.00 56.88 90 CYS A C 1
ATOM 676 O O . CYS A 1 90 ? 5.160 5.623 21.648 1.00 56.88 90 CYS A O 1
ATOM 678 N N . PRO A 1 91 ? 4.133 4.806 19.800 1.00 62.34 91 PRO A N 1
ATOM 679 C CA . PRO A 1 91 ? 4.767 3.502 19.883 1.00 62.34 91 PRO A CA 1
ATOM 680 C C . PRO A 1 91 ? 6.283 3.692 19.916 1.00 62.34 91 PRO A C 1
ATOM 682 O O . PRO A 1 91 ? 6.829 4.506 19.166 1.00 62.34 91 PRO A O 1
ATOM 685 N N . GLU A 1 92 ? 6.957 2.990 20.824 1.00 66.00 92 GLU A N 1
ATOM 686 C CA . GLU A 1 92 ? 8.414 2.932 20.812 1.00 66.00 92 GLU A CA 1
ATOM 687 C C . GLU A 1 92 ? 8.856 2.445 19.428 1.00 66.00 92 GLU A C 1
ATOM 689 O O . GLU A 1 92 ? 8.266 1.505 18.893 1.00 66.00 92 GLU A O 1
ATOM 694 N N . MET A 1 93 ? 9.849 3.114 18.833 1.00 63.31 93 MET A N 1
ATOM 695 C CA . MET A 1 93 ? 10.389 2.735 17.527 1.00 63.31 93 MET A CA 1
ATOM 696 C C . MET A 1 93 ? 10.894 1.292 17.610 1.00 63.31 93 MET A C 1
ATOM 698 O O . MET A 1 93 ? 11.972 1.029 18.147 1.00 63.31 93 MET A O 1
ATOM 702 N N . SER A 1 94 ? 10.092 0.355 17.109 1.00 67.44 94 SER A N 1
ATOM 703 C CA . SER A 1 94 ? 10.452 -1.054 17.059 1.00 67.44 94 SER A CA 1
ATOM 704 C C . SER A 1 94 ? 11.570 -1.248 16.039 1.00 67.44 94 SER A C 1
ATOM 706 O O . SER A 1 94 ? 11.566 -0.653 14.965 1.00 67.44 94 SER A O 1
ATOM 708 N N . SER A 1 95 ? 12.542 -2.101 16.355 1.00 76.06 95 SER A N 1
ATOM 709 C CA . SER A 1 95 ? 13.578 -2.508 15.398 1.00 76.06 95 SER A CA 1
ATOM 710 C C . SER A 1 95 ? 13.139 -3.670 14.499 1.00 76.06 95 SER A C 1
ATOM 712 O O . SER A 1 95 ? 13.885 -4.067 13.603 1.00 76.06 95 SER A O 1
ATOM 714 N N . SER A 1 96 ? 11.949 -4.234 14.734 1.00 90.50 96 SER A N 1
ATOM 715 C CA . SER A 1 96 ? 11.388 -5.327 13.942 1.00 90.50 96 SER A CA 1
ATOM 716 C C . SER A 1 96 ? 10.432 -4.811 12.867 1.00 90.50 96 SER A C 1
ATOM 718 O O . SER A 1 96 ? 9.590 -3.956 13.120 1.00 90.50 96 SER A O 1
ATOM 720 N N . TYR A 1 97 ? 10.547 -5.376 11.667 1.00 94.50 97 TYR A N 1
ATOM 721 C CA . TYR A 1 97 ? 9.661 -5.105 10.539 1.00 94.50 97 TYR A CA 1
ATOM 722 C C . TYR A 1 97 ? 9.298 -6.409 9.830 1.00 94.50 97 TYR A C 1
ATOM 724 O O . TYR A 1 97 ? 10.023 -7.406 9.909 1.00 94.50 97 TYR A O 1
ATOM 732 N N . ASN A 1 98 ? 8.181 -6.391 9.110 1.00 96.62 98 ASN A N 1
ATOM 733 C CA . ASN A 1 98 ? 7.723 -7.510 8.298 1.00 96.62 98 ASN A CA 1
ATOM 734 C C . ASN A 1 98 ? 8.091 -7.264 6.834 1.00 96.62 98 ASN A C 1
ATOM 736 O O . ASN A 1 98 ? 7.593 -6.324 6.218 1.00 96.62 98 ASN A O 1
ATOM 740 N N . TRP A 1 99 ? 8.958 -8.109 6.279 1.00 98.00 99 TRP A N 1
ATOM 741 C CA . TRP A 1 99 ? 9.306 -8.073 4.859 1.00 98.00 99 TRP A CA 1
ATOM 742 C C . TRP A 1 99 ? 8.250 -8.802 4.023 1.00 98.00 99 TRP A C 1
ATOM 744 O O . TRP A 1 99 ? 7.939 -9.965 4.298 1.00 98.00 99 TRP A O 1
ATOM 754 N N . ILE A 1 100 ? 7.705 -8.118 3.018 1.00 98.38 100 ILE A N 1
ATOM 755 C CA . ILE A 1 100 ? 6.633 -8.610 2.151 1.00 98.38 100 ILE A CA 1
ATOM 756 C C . ILE A 1 100 ? 7.138 -8.652 0.705 1.00 98.38 100 ILE A C 1
ATOM 758 O O . ILE A 1 100 ? 7.278 -7.612 0.062 1.00 98.38 100 ILE A O 1
ATOM 762 N N . ASP A 1 101 ? 7.383 -9.853 0.184 1.00 98.00 101 ASP A N 1
ATOM 763 C CA . ASP A 1 101 ? 7.842 -10.086 -1.196 1.00 98.00 101 ASP A CA 1
ATOM 764 C C . ASP A 1 101 ? 7.064 -11.193 -1.927 1.00 98.00 101 ASP A C 1
ATOM 766 O O . ASP A 1 101 ? 7.338 -11.494 -3.091 1.00 98.00 101 ASP A O 1
ATOM 770 N N . THR A 1 102 ? 6.042 -11.768 -1.283 1.00 98.38 102 THR A N 1
ATOM 771 C CA . THR A 1 102 ? 5.144 -12.759 -1.892 1.00 98.38 102 THR A CA 1
ATOM 772 C C . THR A 1 102 ? 3.688 -12.299 -1.918 1.00 98.38 102 THR A C 1
ATOM 774 O O . THR A 1 102 ? 3.211 -11.595 -1.029 1.00 98.38 102 THR A O 1
ATOM 777 N N . GLU A 1 103 ? 2.949 -12.746 -2.935 1.00 98.19 103 GLU A N 1
ATOM 778 C CA . GLU A 1 103 ? 1.524 -12.431 -3.113 1.00 98.19 103 GLU A CA 1
ATOM 779 C C . GLU A 1 103 ? 0.677 -12.856 -1.901 1.00 98.19 103 GLU A C 1
ATOM 781 O O . GLU A 1 103 ? -0.180 -12.105 -1.447 1.00 98.19 103 GLU A O 1
ATOM 786 N N . ALA A 1 104 ? 0.959 -14.023 -1.311 1.00 98.25 104 ALA A N 1
ATOM 787 C CA . ALA A 1 104 ? 0.236 -14.514 -0.136 1.00 98.25 104 ALA A CA 1
ATOM 788 C C . ALA A 1 104 ? 0.458 -13.636 1.108 1.00 98.25 104 ALA A C 1
ATOM 790 O O . ALA A 1 104 ? -0.469 -13.418 1.889 1.00 98.25 104 ALA A O 1
ATOM 791 N N . GLN A 1 105 ? 1.675 -13.117 1.298 1.00 98.31 105 GLN A N 1
ATOM 792 C CA . GLN A 1 105 ? 1.949 -12.169 2.377 1.00 98.31 105 GLN A CA 1
ATOM 793 C C . GLN A 1 105 ? 1.254 -10.827 2.128 1.00 98.31 105 GLN A C 1
ATOM 795 O O . GLN A 1 105 ? 0.713 -10.249 3.070 1.00 98.31 105 GLN A O 1
ATOM 800 N N . LEU A 1 106 ? 1.238 -10.356 0.875 1.00 98.38 106 LEU A N 1
ATOM 801 C CA . LEU A 1 106 ? 0.552 -9.127 0.482 1.00 98.38 106 LEU A CA 1
ATOM 802 C C . LEU A 1 106 ? -0.961 -9.223 0.727 1.00 98.38 106 LEU A C 1
ATOM 804 O O . LEU A 1 106 ? -1.537 -8.296 1.289 1.00 98.38 106 LEU A O 1
ATOM 808 N N . ASP A 1 107 ? -1.587 -10.352 0.376 1.00 98.00 107 ASP A N 1
ATOM 809 C CA . ASP A 1 107 ? -3.004 -10.625 0.662 1.00 98.00 107 ASP A CA 1
ATOM 810 C C . ASP A 1 107 ? -3.298 -10.589 2.162 1.00 98.00 107 ASP A C 1
ATOM 812 O O . ASP A 1 107 ? -4.224 -9.917 2.615 1.00 98.00 107 ASP A O 1
ATOM 816 N N . ASN A 1 108 ? -2.478 -11.288 2.950 1.00 97.88 108 ASN A N 1
ATOM 817 C CA . ASN A 1 108 ? -2.645 -11.330 4.395 1.00 97.88 108 ASN A CA 1
ATOM 818 C C . ASN A 1 108 ? -2.503 -9.934 5.015 1.00 97.88 108 ASN A C 1
ATOM 820 O O . ASN A 1 108 ? -3.322 -9.529 5.835 1.00 97.88 108 ASN A O 1
ATOM 824 N N . MET A 1 109 ? -1.497 -9.170 4.586 1.00 97.25 109 MET A N 1
ATOM 825 C CA . MET A 1 109 ? -1.306 -7.793 5.029 1.00 97.25 109 MET A CA 1
ATOM 826 C C . MET A 1 109 ? -2.484 -6.899 4.621 1.00 97.25 109 MET A C 1
ATOM 828 O O . MET A 1 109 ? -2.940 -6.109 5.440 1.00 97.25 109 MET A O 1
ATOM 832 N N . ALA A 1 110 ? -3.026 -7.040 3.407 1.00 97.44 110 ALA A N 1
ATOM 833 C CA . ALA A 1 110 ? -4.193 -6.273 2.969 1.00 97.44 110 ALA A CA 1
ATOM 834 C C . ALA A 1 110 ? -5.407 -6.502 3.885 1.00 97.44 110 ALA A C 1
ATOM 836 O O . ALA A 1 110 ? -6.079 -5.543 4.256 1.00 97.44 110 ALA A O 1
ATOM 837 N N . ARG A 1 111 ? -5.647 -7.749 4.313 1.00 96.94 111 ARG A N 1
ATOM 838 C CA . ARG A 1 111 ? -6.708 -8.070 5.284 1.00 96.94 111 ARG A CA 1
ATOM 839 C C . ARG A 1 111 ? -6.451 -7.432 6.646 1.00 96.94 111 ARG A C 1
ATOM 841 O O . ARG A 1 111 ? -7.370 -6.875 7.228 1.00 96.94 111 ARG A O 1
ATOM 848 N N . LEU A 1 112 ? -5.208 -7.475 7.131 1.00 96.06 112 LEU A N 1
ATOM 849 C CA . LEU A 1 112 ? -4.838 -6.828 8.394 1.00 96.06 112 LEU A CA 1
ATOM 850 C C . LEU A 1 112 ? -5.063 -5.313 8.345 1.00 96.06 112 LEU A C 1
ATOM 852 O O . LEU A 1 112 ? -5.518 -4.739 9.327 1.00 96.06 112 LEU A O 1
ATOM 856 N N . LEU A 1 113 ? -4.757 -4.670 7.215 1.00 96.81 113 LEU A N 1
ATOM 857 C CA . LEU A 1 113 ? -4.947 -3.231 7.047 1.00 96.81 113 LEU A CA 1
ATOM 858 C C . LEU A 1 113 ? -6.422 -2.825 6.934 1.00 96.81 113 LEU A C 1
ATOM 860 O O . LEU A 1 113 ? -6.742 -1.692 7.279 1.00 96.81 113 LEU A O 1
ATOM 864 N N . ASP A 1 114 ? -7.310 -3.711 6.475 1.00 96.00 114 ASP A N 1
ATOM 865 C CA . ASP A 1 114 ? -8.754 -3.435 6.400 1.00 96.00 114 ASP A CA 1
ATOM 866 C C . ASP A 1 114 ? -9.397 -3.292 7.795 1.00 96.00 114 ASP A C 1
ATOM 868 O O . ASP A 1 114 ? -10.367 -2.554 7.964 1.00 96.00 114 ASP A O 1
ATOM 872 N N . ASP A 1 115 ? -8.800 -3.922 8.814 1.00 94.19 115 ASP A N 1
ATOM 873 C CA . ASP A 1 115 ? -9.209 -3.806 10.220 1.00 94.19 115 ASP A CA 1
ATOM 874 C C . ASP A 1 115 ? -8.629 -2.560 10.927 1.00 94.19 115 ASP A C 1
ATOM 876 O O . ASP A 1 115 ? -9.020 -2.227 12.054 1.00 94.19 115 ASP A O 1
ATOM 880 N N . GLU A 1 116 ? -7.677 -1.860 10.303 1.00 92.94 116 GLU A N 1
ATOM 881 C CA . GLU A 1 116 ? -7.039 -0.682 10.888 1.00 92.94 116 GLU A CA 1
ATOM 882 C C . GLU A 1 116 ? -7.868 0.583 10.642 1.00 92.94 116 GLU A C 1
ATOM 884 O O . GLU A 1 116 ? -8.417 0.822 9.570 1.00 92.94 116 GLU A O 1
ATOM 889 N N . LYS A 1 117 ? -7.923 1.468 11.641 1.00 91.75 117 LYS A N 1
ATOM 890 C CA . LYS A 1 117 ? -8.596 2.771 11.487 1.00 91.75 117 LYS A CA 1
ATOM 891 C C . LYS A 1 117 ? -7.728 3.796 10.762 1.00 91.75 117 LYS A C 1
ATOM 893 O O . LYS A 1 117 ? -8.237 4.741 10.160 1.00 91.75 117 LYS A O 1
ATOM 898 N N . ALA A 1 118 ? -6.415 3.642 10.883 1.00 91.94 118 ALA A N 1
ATOM 899 C CA . ALA A 1 118 ? -5.430 4.526 10.301 1.00 91.94 118 ALA A CA 1
ATOM 900 C C . ALA A 1 118 ? -4.084 3.812 10.162 1.00 91.94 118 ALA A C 1
ATOM 902 O O . ALA A 1 118 ? -3.699 3.054 11.052 1.00 91.94 118 ALA A O 1
ATOM 903 N N . PHE A 1 119 ? -3.347 4.112 9.099 1.00 93.81 119 PHE A N 1
ATOM 904 C CA . PHE A 1 119 ? -1.961 3.681 8.929 1.00 93.81 119 PHE A CA 1
ATOM 905 C C . PHE A 1 119 ? -1.157 4.736 8.165 1.00 93.81 119 PHE A C 1
ATOM 907 O O . PHE A 1 119 ? -1.720 5.553 7.433 1.00 93.81 119 PHE A O 1
ATOM 914 N N . ALA A 1 120 ? 0.158 4.740 8.362 1.00 94.50 120 ALA A N 1
ATOM 915 C CA . ALA A 1 120 ? 1.079 5.584 7.615 1.00 94.50 120 ALA A CA 1
ATOM 916 C C . ALA A 1 120 ? 1.608 4.851 6.379 1.00 94.50 120 ALA A C 1
ATOM 918 O O . ALA A 1 120 ? 1.758 3.631 6.404 1.00 94.50 120 ALA A O 1
ATOM 919 N N . VAL A 1 121 ? 1.877 5.599 5.310 1.00 96.31 121 VAL A N 1
ATOM 920 C CA . VAL A 1 121 ? 2.403 5.100 4.037 1.00 96.31 121 VAL A CA 1
ATOM 921 C C . VAL A 1 121 ? 3.522 6.014 3.564 1.00 96.31 121 VAL A C 1
ATOM 923 O O . VAL A 1 121 ? 3.354 7.234 3.533 1.00 96.31 121 VAL A O 1
ATOM 926 N N . ASP A 1 122 ? 4.626 5.416 3.135 1.00 96.19 122 ASP A N 1
ATOM 927 C CA . ASP A 1 122 ? 5.692 6.091 2.400 1.00 96.19 122 ASP A CA 1
ATOM 928 C C . ASP A 1 122 ? 6.172 5.221 1.226 1.00 96.19 122 ASP A C 1
ATOM 930 O O . ASP A 1 122 ? 5.879 4.023 1.156 1.00 96.19 122 ASP A O 1
ATOM 934 N N . THR A 1 123 ? 6.847 5.836 0.257 1.00 95.88 123 THR A N 1
ATOM 935 C CA . THR A 1 123 ? 7.330 5.157 -0.949 1.00 95.88 123 THR A CA 1
ATOM 936 C C . THR A 1 123 ? 8.708 5.648 -1.363 1.00 95.88 123 THR A C 1
ATOM 938 O O . THR A 1 123 ? 8.908 6.850 -1.539 1.00 95.88 123 THR A O 1
ATOM 941 N N . GLU A 1 124 ? 9.598 4.716 -1.695 1.00 95.25 124 GLU A N 1
ATOM 942 C CA . GLU A 1 124 ? 10.905 5.019 -2.279 1.00 95.25 124 GLU A CA 1
ATOM 943 C C . GLU A 1 124 ? 10.864 4.910 -3.802 1.00 95.25 124 GLU A C 1
ATOM 945 O O . GLU A 1 124 ? 10.487 3.875 -4.364 1.00 95.25 124 GLU A O 1
ATOM 950 N N . GLN A 1 125 ? 11.292 5.964 -4.498 1.00 93.81 125 GLN A N 1
ATOM 951 C CA . GLN A 1 125 ? 11.283 6.018 -5.960 1.00 93.81 125 GLN A CA 1
ATOM 952 C C . GLN A 1 125 ? 12.697 5.947 -6.544 1.00 93.81 125 GLN A C 1
ATOM 954 O O . GLN A 1 125 ? 13.615 6.638 -6.105 1.00 93.81 125 GLN A O 1
ATOM 959 N N . HIS A 1 126 ? 12.860 5.168 -7.616 1.00 92.44 126 HIS A N 1
ATOM 960 C CA . HIS A 1 126 ? 14.078 5.142 -8.421 1.00 92.44 126 HIS A CA 1
ATOM 961 C C . HIS A 1 126 ? 13.853 5.797 -9.790 1.00 92.44 126 HIS A C 1
ATOM 963 O O . HIS A 1 126 ? 12.956 5.401 -10.533 1.00 92.44 126 HIS A O 1
ATOM 969 N N . THR A 1 127 ? 14.695 6.771 -10.155 1.00 93.38 127 THR A N 1
ATOM 970 C CA . THR A 1 127 ? 14.581 7.524 -11.424 1.00 93.38 127 THR A CA 1
ATOM 971 C C . THR A 1 127 ? 15.843 7.499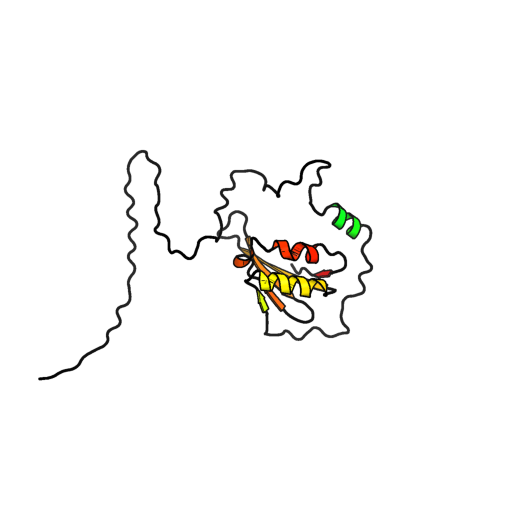 -12.290 1.00 93.38 127 THR A C 1
ATOM 973 O O . THR A 1 127 ? 15.753 7.696 -13.495 1.00 93.38 127 THR A O 1
ATOM 976 N N . LEU A 1 128 ? 17.026 7.207 -11.732 1.00 94.69 128 LEU A N 1
ATOM 977 C CA . LEU A 1 128 ? 18.298 7.342 -12.461 1.00 94.69 128 LEU A CA 1
ATOM 978 C C . LEU A 1 128 ? 18.405 6.423 -13.691 1.00 94.69 128 LEU A C 1
ATOM 980 O O . LEU A 1 128 ? 18.996 6.805 -14.699 1.00 94.69 128 LEU A O 1
ATOM 984 N N . ARG A 1 129 ? 17.878 5.195 -13.605 1.00 92.38 129 ARG A N 1
ATOM 985 C CA . ARG A 1 129 ? 17.954 4.181 -14.675 1.00 92.38 129 ARG A CA 1
ATOM 986 C C . ARG A 1 129 ? 16.583 3.774 -15.224 1.00 92.38 129 ARG A C 1
ATOM 988 O O . ARG A 1 129 ? 16.446 2.684 -15.771 1.00 92.38 129 ARG A O 1
ATOM 995 N N . SER A 1 130 ? 15.578 4.637 -15.090 1.00 88.50 130 SER A N 1
ATOM 996 C CA . SER A 1 130 ? 14.235 4.428 -15.642 1.00 88.50 130 SER A CA 1
ATOM 997 C C . SER A 1 130 ? 13.694 5.740 -16.199 1.00 88.50 130 SER A C 1
ATOM 999 O O . SER A 1 130 ? 13.741 6.753 -15.513 1.00 88.50 130 SER A O 1
ATOM 1001 N N . PHE A 1 131 ? 13.159 5.722 -17.424 1.00 92.50 131 PHE A N 1
ATOM 1002 C CA . PHE A 1 131 ? 12.626 6.926 -18.074 1.00 92.50 131 PHE A CA 1
ATOM 1003 C C . PHE A 1 131 ? 11.449 7.534 -17.296 1.00 92.50 131 PHE A C 1
ATOM 1005 O O . PHE A 1 131 ? 11.457 8.726 -17.010 1.00 92.50 131 PHE A O 1
ATOM 1012 N N . SER A 1 132 ? 10.480 6.704 -16.899 1.00 92.06 132 SER A N 1
ATOM 1013 C CA . SER A 1 132 ? 9.299 7.139 -16.135 1.00 92.06 132 SER A CA 1
ATOM 1014 C C . SER A 1 132 ? 9.478 6.994 -14.618 1.00 92.06 132 SER A C 1
ATOM 1016 O O . SER A 1 132 ? 8.578 7.322 -13.850 1.00 92.06 132 SER A O 1
ATOM 1018 N N . GLY A 1 133 ? 10.637 6.499 -14.172 1.00 93.38 133 GLY A N 1
ATOM 1019 C CA . GLY A 1 133 ? 10.839 6.058 -12.795 1.00 93.38 133 GLY A CA 1
ATOM 1020 C C . GLY A 1 133 ? 10.035 4.800 -12.450 1.00 93.38 133 GLY A C 1
ATOM 1021 O O . GLY A 1 133 ? 9.264 4.290 -13.259 1.00 93.38 133 GLY A O 1
ATOM 1022 N N . TYR A 1 134 ? 10.262 4.257 -11.259 1.00 94.19 134 TYR A N 1
ATOM 1023 C CA . TYR A 1 134 ? 9.393 3.252 -10.646 1.00 94.19 134 TYR A CA 1
ATOM 1024 C C . TYR A 1 134 ? 9.496 3.343 -9.122 1.00 94.19 134 TYR A C 1
ATOM 1026 O O . TYR A 1 134 ? 10.520 3.780 -8.588 1.00 94.19 134 TYR A O 1
ATOM 1034 N N . THR A 1 135 ? 8.444 2.924 -8.425 1.00 95.31 135 THR A N 1
ATOM 1035 C CA . THR A 1 135 ? 8.475 2.739 -6.971 1.00 95.31 135 THR A CA 1
ATOM 1036 C C . THR A 1 135 ? 9.225 1.447 -6.666 1.00 95.31 135 THR A C 1
ATOM 1038 O O . THR A 1 135 ? 8.844 0.384 -7.158 1.00 95.31 135 THR A O 1
ATOM 1041 N N . ALA A 1 136 ? 10.320 1.548 -5.917 1.00 95.88 136 ALA A N 1
ATOM 1042 C CA . ALA A 1 136 ? 11.191 0.428 -5.569 1.00 95.88 136 ALA A CA 1
ATOM 1043 C C . ALA A 1 136 ? 10.816 -0.220 -4.230 1.00 95.88 136 ALA A C 1
ATOM 1045 O O . ALA A 1 136 ? 11.086 -1.401 -4.033 1.00 95.88 136 ALA A O 1
ATOM 1046 N N . LEU A 1 137 ? 10.219 0.557 -3.327 1.00 97.31 137 LEU A N 1
ATOM 1047 C CA . LEU A 1 137 ? 9.818 0.104 -2.006 1.00 97.31 137 LEU A CA 1
ATOM 1048 C C . LEU A 1 137 ? 8.579 0.872 -1.550 1.00 97.31 137 LEU A C 1
ATOM 1050 O O . LEU A 1 137 ? 8.408 2.043 -1.902 1.00 97.31 137 LEU A O 1
ATOM 1054 N N . MET A 1 138 ? 7.739 0.216 -0.759 1.00 97.44 138 MET A N 1
ATOM 1055 C CA . MET A 1 138 ? 6.652 0.860 -0.029 1.00 97.44 138 MET A CA 1
ATOM 1056 C C . MET A 1 138 ? 6.757 0.488 1.447 1.00 97.44 138 MET A C 1
ATOM 1058 O O . MET A 1 138 ? 6.929 -0.682 1.792 1.00 97.44 138 MET A O 1
ATOM 1062 N N . GLN A 1 139 ? 6.647 1.494 2.304 1.00 96.50 139 GLN A N 1
ATOM 1063 C CA . GLN A 1 139 ? 6.659 1.363 3.751 1.00 96.50 139 GLN A CA 1
ATOM 1064 C C . GLN A 1 139 ? 5.248 1.607 4.270 1.00 96.50 139 GLN A C 1
ATOM 1066 O O . GLN A 1 139 ? 4.620 2.602 3.907 1.00 96.50 139 GLN A O 1
ATOM 1071 N N . ILE A 1 140 ? 4.747 0.709 5.116 1.00 96.50 140 ILE A N 1
ATOM 1072 C CA . ILE A 1 140 ? 3.464 0.892 5.798 1.00 96.50 140 ILE A CA 1
ATOM 1073 C C . ILE A 1 140 ? 3.664 0.685 7.293 1.00 96.50 140 ILE A C 1
ATOM 1075 O O . ILE A 1 140 ? 4.198 -0.342 7.706 1.00 96.50 140 ILE A O 1
ATOM 1079 N N . SER A 1 141 ? 3.179 1.626 8.096 1.00 94.00 141 SER A N 1
ATOM 1080 C CA . SER A 1 141 ? 3.246 1.554 9.556 1.00 94.00 141 SER A CA 1
ATOM 1081 C C . SER A 1 141 ? 1.852 1.626 10.159 1.00 94.00 141 SER A C 1
ATOM 1083 O O . SER A 1 141 ? 1.066 2.529 9.869 1.00 94.00 141 SER A O 1
ATOM 1085 N N . THR A 1 142 ? 1.547 0.665 11.021 1.00 92.50 142 THR A N 1
ATOM 1086 C CA . THR A 1 142 ? 0.314 0.609 11.820 1.00 92.50 142 THR A CA 1
ATOM 1087 C C . THR A 1 142 ? 0.657 0.837 13.293 1.00 92.50 142 THR A C 1
ATOM 1089 O O . THR A 1 142 ?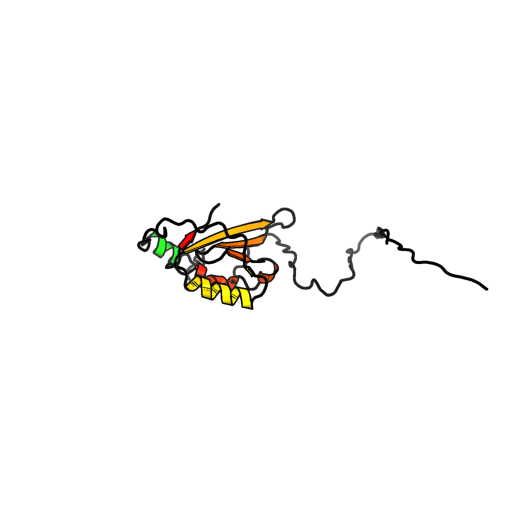 1.826 0.921 13.655 1.00 92.50 142 THR A O 1
ATOM 1092 N N . GLN A 1 143 ? -0.336 0.873 14.186 1.00 88.00 143 GLN A N 1
ATOM 1093 C CA . GLN A 1 143 ? -0.046 0.916 15.629 1.00 88.00 143 GLN A CA 1
ATOM 1094 C C . GLN A 1 143 ? 0.638 -0.360 16.147 1.00 88.00 143 GLN A C 1
ATOM 1096 O O . GLN A 1 143 ? 1.229 -0.343 17.223 1.00 88.00 143 GLN A O 1
ATOM 1101 N N . LYS A 1 144 ? 0.516 -1.476 15.418 1.00 88.75 144 LYS A N 1
ATOM 1102 C CA . LYS A 1 144 ? 0.954 -2.804 15.870 1.00 88.75 144 LYS A CA 1
ATOM 1103 C C . LYS A 1 144 ? 2.271 -3.250 15.241 1.00 88.75 144 LYS A C 1
ATOM 1105 O O . LYS A 1 144 ? 2.996 -4.021 15.861 1.00 88.75 144 LYS A O 1
ATOM 1110 N N . ALA A 1 145 ? 2.528 -2.853 13.998 1.00 91.75 145 ALA A N 1
ATOM 1111 C CA . ALA A 1 145 ? 3.637 -3.369 13.206 1.00 91.75 145 ALA A CA 1
ATOM 1112 C C . ALA A 1 145 ? 3.999 -2.460 12.027 1.00 91.75 145 ALA A C 1
ATOM 1114 O O . ALA A 1 145 ? 3.134 -1.771 11.471 1.00 91.75 145 ALA A O 1
ATOM 1115 N N . ASP A 1 146 ? 5.259 -2.581 11.615 1.00 94.44 146 ASP A N 1
ATOM 1116 C CA . ASP A 1 146 ? 5.823 -1.991 10.406 1.00 94.44 146 ASP A CA 1
ATOM 1117 C C . ASP A 1 146 ? 5.994 -3.049 9.309 1.00 94.44 146 ASP A C 1
ATOM 1119 O O . ASP A 1 146 ? 6.344 -4.210 9.570 1.00 94.44 146 ASP A O 1
ATOM 1123 N N . TYR A 1 147 ? 5.757 -2.633 8.070 1.00 96.81 147 TYR A N 1
ATOM 1124 C CA . TYR A 1 147 ? 5.815 -3.463 6.874 1.00 96.81 147 TYR A CA 1
ATOM 1125 C C . TYR A 1 147 ? 6.709 -2.811 5.826 1.00 96.81 147 TYR A C 1
ATOM 1127 O O . TYR A 1 147 ? 6.591 -1.618 5.539 1.00 96.81 147 TYR A O 1
ATOM 1135 N N . LEU A 1 148 ? 7.576 -3.625 5.229 1.00 97.44 148 LEU A N 1
ATOM 1136 C CA . LEU A 1 148 ? 8.461 -3.236 4.144 1.00 97.44 148 LEU A CA 1
ATOM 1137 C C . LEU A 1 148 ? 8.139 -4.099 2.925 1.00 97.44 148 LEU A C 1
ATOM 1139 O O . LEU A 1 148 ? 8.313 -5.317 2.959 1.00 97.44 148 LEU A O 1
ATOM 1143 N N . ILE A 1 149 ? 7.615 -3.470 1.879 1.00 98.38 149 ILE A N 1
ATOM 1144 C CA . ILE A 1 149 ? 7.022 -4.155 0.730 1.00 98.38 149 ILE A CA 1
ATOM 1145 C C . ILE A 1 149 ? 7.945 -3.997 -0.476 1.00 98.38 149 ILE A C 1
ATOM 1147 O O . ILE A 1 149 ? 8.199 -2.873 -0.921 1.00 98.38 149 ILE A O 1
ATOM 1151 N N . ASP A 1 150 ? 8.403 -5.119 -1.036 1.00 97.94 150 ASP A N 1
ATOM 1152 C CA . ASP A 1 150 ? 9.150 -5.147 -2.296 1.00 97.94 150 ASP A CA 1
ATOM 1153 C C . ASP A 1 150 ? 8.186 -4.954 -3.473 1.00 97.94 150 ASP A C 1
ATOM 1155 O O . ASP A 1 150 ? 7.597 -5.894 -4.017 1.00 97.94 150 ASP A O 1
ATOM 1159 N N . THR A 1 151 ? 8.018 -3.698 -3.884 1.00 97.38 151 THR A N 1
ATOM 1160 C CA . THR A 1 151 ? 7.123 -3.330 -4.986 1.00 97.38 151 THR A CA 1
ATOM 1161 C C . THR A 1 151 ? 7.654 -3.759 -6.349 1.00 97.38 151 THR A C 1
ATOM 1163 O O . THR A 1 151 ? 6.893 -3.747 -7.316 1.00 97.38 151 THR A O 1
ATOM 1166 N N . ILE A 1 152 ? 8.929 -4.151 -6.458 1.00 96.06 152 ILE A N 1
ATOM 1167 C CA . ILE A 1 152 ? 9.484 -4.666 -7.710 1.00 96.06 152 ILE A CA 1
ATOM 1168 C C . ILE A 1 152 ? 9.128 -6.148 -7.863 1.00 96.06 152 ILE A C 1
ATOM 1170 O O . ILE A 1 152 ? 8.695 -6.559 -8.939 1.00 96.06 152 ILE A O 1
ATOM 1174 N N . ALA A 1 153 ? 9.255 -6.938 -6.791 1.00 96.56 153 ALA A N 1
ATOM 1175 C CA . ALA A 1 153 ? 8.824 -8.337 -6.769 1.00 96.56 153 ALA A CA 1
ATOM 1176 C C . ALA A 1 153 ? 7.301 -8.475 -6.929 1.00 96.56 153 ALA A C 1
ATOM 1178 O O . ALA A 1 153 ? 6.826 -9.372 -7.628 1.00 96.56 153 ALA A O 1
ATOM 1179 N N . LEU A 1 154 ? 6.540 -7.557 -6.325 1.00 97.69 154 LEU A N 1
ATOM 1180 C CA . LEU A 1 154 ? 5.075 -7.601 -6.263 1.00 97.69 154 LEU A CA 1
ATOM 1181 C C . LEU A 1 154 ? 4.367 -6.727 -7.303 1.00 97.69 154 LEU A C 1
ATOM 1183 O O . LEU A 1 154 ? 3.143 -6.614 -7.264 1.00 97.69 154 LEU A O 1
ATOM 1187 N N . HIS A 1 155 ? 5.104 -6.129 -8.242 1.00 96.06 155 HIS A N 1
ATOM 1188 C CA . HIS A 1 155 ? 4.609 -5.114 -9.181 1.00 96.06 155 HIS A CA 1
ATOM 1189 C C . HIS A 1 155 ? 3.244 -5.450 -9.809 1.00 96.06 155 HIS A C 1
ATOM 1191 O O . HIS A 1 155 ? 2.326 -4.630 -9.794 1.00 96.06 155 HIS A O 1
ATOM 1197 N N . ASP A 1 156 ? 3.088 -6.676 -10.315 1.00 96.31 156 ASP A N 1
ATOM 1198 C CA . ASP A 1 156 ? 1.890 -7.096 -11.052 1.00 96.31 156 ASP A CA 1
ATOM 1199 C C . ASP A 1 156 ? 0.676 -7.377 -10.145 1.00 96.31 156 ASP A C 1
ATOM 1201 O O . ASP A 1 156 ? -0.454 -7.445 -10.630 1.00 96.31 156 ASP A O 1
ATOM 1205 N N . VAL A 1 157 ? 0.890 -7.517 -8.832 1.00 97.25 157 VAL A N 1
ATOM 1206 C CA . VAL A 1 157 ? -0.139 -7.865 -7.835 1.00 97.25 157 VAL A CA 1
ATOM 1207 C C . VAL A 1 157 ? -0.403 -6.750 -6.816 1.00 97.25 157 VAL A C 1
ATOM 1209 O O . VAL A 1 157 ? -1.320 -6.864 -6.008 1.00 97.25 157 VAL A O 1
ATOM 1212 N N . MET A 1 158 ? 0.292 -5.606 -6.898 1.00 96.75 158 MET A N 1
ATOM 1213 C CA . MET A 1 158 ? 0.062 -4.441 -6.019 1.00 96.75 158 MET A CA 1
ATOM 1214 C C . MET A 1 158 ? -1.391 -3.933 -6.024 1.00 96.75 158 MET A C 1
ATOM 1216 O O . MET A 1 158 ? -1.844 -3.309 -5.064 1.00 96.75 158 MET A O 1
ATOM 1220 N N . GLY A 1 159 ? -2.155 -4.238 -7.080 1.00 96.19 159 GLY A N 1
ATOM 1221 C CA . GLY A 1 159 ? -3.587 -3.948 -7.163 1.00 96.19 159 GLY A CA 1
ATOM 1222 C C . GLY A 1 159 ? -4.430 -4.551 -6.030 1.00 96.19 159 GLY A C 1
ATOM 1223 O O . GLY A 1 159 ? -5.530 -4.054 -5.794 1.00 96.19 159 GLY A O 1
ATOM 1224 N N . MET A 1 160 ? -3.921 -5.551 -5.302 1.00 96.44 160 MET A N 1
ATOM 1225 C CA . MET A 1 160 ? -4.578 -6.153 -4.133 1.00 96.44 160 MET A CA 1
ATOM 1226 C C . MET A 1 160 ? -4.805 -5.167 -2.984 1.00 96.44 160 MET A C 1
ATOM 1228 O O . MET A 1 160 ? -5.767 -5.317 -2.241 1.00 96.44 160 MET A O 1
ATOM 1232 N N . LEU A 1 161 ? -3.978 -4.124 -2.862 1.00 97.25 161 LEU A N 1
ATOM 1233 C CA . LEU A 1 161 ? -4.141 -3.108 -1.818 1.00 97.25 161 LEU A CA 1
ATOM 1234 C C . LEU A 1 161 ? -5.274 -2.111 -2.126 1.00 97.25 161 LEU A C 1
ATOM 1236 O O . LEU A 1 161 ? -5.683 -1.345 -1.254 1.00 97.25 161 LEU A O 1
ATOM 1240 N N . ARG A 1 162 ? -5.817 -2.112 -3.352 1.00 96.19 162 ARG A N 1
ATOM 1241 C CA . ARG A 1 162 ? -6.834 -1.148 -3.802 1.00 96.19 162 ARG A CA 1
ATOM 1242 C C . ARG A 1 162 ? -8.047 -1.028 -2.867 1.00 96.19 162 ARG A C 1
ATOM 1244 O O . ARG A 1 162 ? -8.415 0.114 -2.609 1.00 96.19 162 ARG A O 1
ATOM 1251 N N . PRO A 1 163 ? -8.668 -2.112 -2.354 1.00 95.56 163 PRO A N 1
ATOM 1252 C CA . PRO A 1 163 ? -9.831 -1.993 -1.473 1.00 95.56 163 PR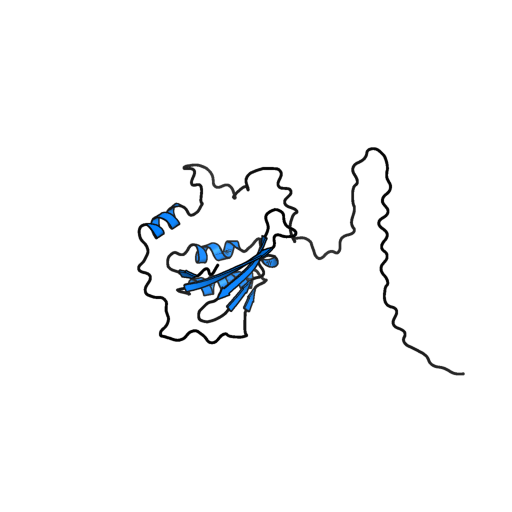O A CA 1
ATOM 1253 C C . PRO A 1 163 ? -9.517 -1.191 -0.206 1.00 95.56 163 PRO A C 1
ATOM 1255 O O . PRO A 1 163 ? -10.259 -0.277 0.141 1.00 95.56 163 PRO A O 1
ATOM 1258 N N . VAL A 1 164 ? -8.361 -1.449 0.409 1.00 96.50 164 VAL A N 1
ATOM 1259 C CA . VAL A 1 164 ? -7.893 -0.747 1.612 1.00 96.50 164 VAL A CA 1
ATOM 1260 C C . VAL A 1 164 ? -7.603 0.727 1.303 1.00 96.50 164 VAL A C 1
ATOM 1262 O O . VAL A 1 164 ? -8.048 1.628 2.020 1.00 96.50 164 VAL A O 1
ATOM 1265 N N . PHE A 1 165 ? -6.902 1.008 0.197 1.00 95.94 165 PHE A N 1
ATOM 1266 C CA . PHE A 1 165 ? -6.590 2.386 -0.199 1.00 95.94 165 PHE A CA 1
ATOM 1267 C C . PHE A 1 165 ? -7.838 3.192 -0.583 1.00 95.94 165 PHE A C 1
ATOM 1269 O O . PHE A 1 165 ? -7.909 4.383 -0.276 1.00 95.94 165 PHE A O 1
ATOM 1276 N N . ALA A 1 166 ? -8.841 2.548 -1.177 1.00 93.81 166 ALA A N 1
ATOM 1277 C CA . ALA A 1 166 ? -10.101 3.176 -1.561 1.00 93.81 166 ALA A CA 1
ATOM 1278 C C . ALA A 1 166 ? -11.109 3.299 -0.403 1.00 93.81 166 ALA A C 1
ATOM 1280 O O . ALA A 1 166 ? -12.070 4.051 -0.528 1.00 93.81 166 ALA A O 1
ATOM 1281 N N . ASN A 1 167 ? -10.911 2.603 0.724 1.00 93.25 167 ASN A N 1
ATOM 1282 C CA . ASN A 1 167 ? -11.856 2.619 1.844 1.00 93.25 167 ASN A CA 1
ATOM 1283 C C . ASN A 1 167 ? -11.866 3.992 2.561 1.00 93.25 167 ASN A C 1
ATOM 1285 O O . ASN A 1 167 ? -10.879 4.330 3.221 1.00 93.25 167 ASN A O 1
ATOM 1289 N N . PRO A 1 168 ? -12.956 4.785 2.504 1.00 91.12 168 PRO A N 1
ATOM 1290 C CA . PRO A 1 168 ? -13.009 6.120 3.113 1.00 91.12 168 PRO A CA 1
ATOM 1291 C C . PRO A 1 168 ? -13.016 6.094 4.650 1.00 91.12 168 PRO A C 1
ATOM 1293 O O . PRO A 1 168 ? -12.798 7.127 5.279 1.00 91.12 168 PRO A O 1
ATOM 1296 N N . SER A 1 169 ? -13.258 4.931 5.264 1.00 90.31 169 SER A N 1
ATOM 1297 C CA . SER A 1 169 ? -13.271 4.768 6.724 1.00 90.31 169 SER A CA 1
ATOM 1298 C C . SER A 1 169 ? -11.869 4.662 7.326 1.00 90.31 169 SER A C 1
ATOM 1300 O O . SER A 1 169 ? -11.717 4.826 8.535 1.00 90.31 169 SER A O 1
ATOM 1302 N N . ILE A 1 170 ? -10.857 4.387 6.495 1.00 91.94 170 ILE A N 1
ATOM 1303 C CA . ILE A 1 170 ? -9.469 4.199 6.918 1.00 91.94 170 ILE A CA 1
ATOM 1304 C C . ILE A 1 170 ? -8.660 5.445 6.561 1.00 91.94 170 ILE A C 1
ATOM 1306 O O . ILE A 1 170 ? -8.620 5.846 5.392 1.00 91.94 170 ILE A O 1
ATOM 1310 N N . CYS A 1 171 ? -7.987 6.038 7.549 1.00 91.50 171 CYS A N 1
ATOM 1311 C CA . CYS A 1 171 ? -7.041 7.134 7.340 1.00 91.50 171 CYS A CA 1
ATOM 1312 C C . CYS A 1 171 ? -5.721 6.633 6.755 1.00 91.50 171 CYS A C 1
ATOM 1314 O O . CYS A 1 171 ? -5.141 5.683 7.278 1.00 91.50 171 CYS A O 1
ATOM 1316 N N . LYS A 1 172 ? -5.201 7.312 5.732 1.00 93.00 172 LYS A N 1
ATOM 1317 C CA . LYS A 1 172 ? -3.856 7.059 5.210 1.00 93.00 172 LYS A CA 1
ATOM 1318 C C . LYS A 1 172 ? -3.020 8.300 5.478 1.00 93.00 172 LYS A C 1
ATOM 1320 O O . LYS A 1 172 ? -3.276 9.347 4.885 1.00 93.00 172 LYS A O 1
ATOM 1325 N N . PHE A 1 173 ? -2.056 8.197 6.383 1.00 91.94 173 PHE A N 1
ATOM 1326 C CA . PHE A 1 173 ? -1.096 9.264 6.629 1.00 91.94 173 PHE A CA 1
ATOM 1327 C C . PHE A 1 173 ? 0.062 9.122 5.647 1.00 91.94 173 PHE A C 1
ATOM 1329 O O . PHE A 1 173 ? 0.814 8.158 5.722 1.00 91.94 173 PHE A O 1
ATOM 1336 N N . CYS A 1 174 ? 0.222 10.079 4.741 1.00 88.69 174 CYS A N 1
ATOM 1337 C CA . CYS A 1 174 ? 1.379 10.127 3.854 1.00 88.69 174 CYS A CA 1
ATOM 1338 C C . CYS A 1 174 ? 2.286 11.267 4.314 1.00 88.69 174 CYS A C 1
ATOM 1340 O O . CYS A 1 174 ? 1.861 12.425 4.313 1.00 88.69 174 CYS A O 1
ATOM 1342 N N . LEU A 1 175 ? 3.512 10.946 4.726 1.00 71.81 175 LEU A N 1
ATOM 1343 C CA . LEU A 1 175 ? 4.546 11.944 4.991 1.00 71.81 175 LEU A CA 1
ATOM 1344 C C . LEU A 1 175 ? 5.327 12.156 3.695 1.00 71.81 175 LEU A C 1
ATOM 1346 O O . LEU A 1 175 ? 5.722 11.194 3.046 1.00 71.81 175 LEU A O 1
ATOM 1350 N N . LYS A 1 176 ? 5.502 13.408 3.289 1.00 55.81 176 LYS A N 1
ATOM 1351 C CA . LYS A 1 176 ? 6.336 13.779 2.149 1.00 55.81 176 LYS A CA 1
ATOM 1352 C C . LYS A 1 176 ? 7.072 15.069 2.457 1.00 55.81 176 LYS A C 1
ATOM 1354 O O . LYS A 1 176 ? 6.477 15.909 3.171 1.00 55.81 176 LYS A O 1
#

Radius of gyration: 25.59 Å; chains: 1; bounding box: 79×60×68 Å

Foldseek 3Di:
DDDDDDDDDDDDDDDPDDDDDDDPDDDDDDDDDDDPPPPDQDDQPPDDPDPDDDDDDDDDDDDVDPCVPLVVVCVVPPPPPDPPPDPPDDPDPDPDAAEAQDLVSVLVVLVVLQPAQEKEKDWDWDDPPHPVTDTQWMWIGGSVHIYIYGCRSCVVPPCSNVVSVSDSRYHYHYDD

pLDDT: mean 71.51, std 25.41, range [30.94, 98.38]

InterPro domains:
  IPR002562 3'-5' exonuclease domain [PF01612] (97-173)
  IPR012337 Ribonuclease H-like superfamily [SSF53098] (60-173)
  IPR036397 Ribonuclease H superfamily [G3DSA:3.30.420.10] (23-175)
  IPR045092 Exosome complex exonuclease Rrp6-like [PTHR12124] (60-172)

Secondary structure (DSSP, 8-state):
----------PPPP---------SSS-----PPPPTT-SSS-------S---------SSS--SSTTHHHHHHHHHS---------SS-PPP--S--EEE-SHHHHHHHHHHHHT-SEEEEEEEEE-TT-SS-EEEEEEEE-SS-EEEE-TTTTGGGGGGGHHHHH-TTSEEEE--

Sequence (176 aa):
MTGSGACSRITPTPPSSICVTRGPNRLASVTAARPSSCRKYITLQTQCCTAFPIIFVTESSQKVHPFEDEITSFVNNPPGFKNFMPDGQCPEMSSSYNWIDTEAQLDNMARLLDDEKAFAVDTEQHTLRSFSGYTALMQISTQKADYLIDTIALHDVMGMLRPVFANPSICKFCLK